Protein AF-A0A956HAU8-F1 (afdb_monomer)

pLDDT: mean 80.55, std 21.61, range [36.75, 98.25]

Solvent-accessible surface area (backbone atoms only — not comparable to full-atom values): 8507 Å² total; per-residue (Å²): 138,66,79,65,65,62,56,61,64,72,66,70,74,72,82,84,72,90,75,92,75,94,73,84,80,78,80,84,74,75,83,76,80,81,82,72,82,76,72,78,65,83,71,84,67,80,72,84,55,62,77,57,28,73,43,82,44,55,65,69,56,42,72,90,84,41,44,46,61,47,37,34,48,50,54,54,41,66,77,28,58,90,38,59,72,58,29,52,51,52,26,57,77,44,58,36,84,47,72,66,49,46,52,12,28,52,41,28,48,58,54,45,61,71,32,74,68,37,36,71,80,33,77,44,76,65,48,50,52,50,50,41,64,73,39,100

Foldseek 3Di:
DDPVVVVVVVVPPPPPDDDDDDDDDDDDDDPPPPPPPPPPVPCVVPDADVVLLVDADQQQDDCLPCVLVVLLLVVQLVVCVVVVVSNVVSCVVRRHDDVNSVSSNVSNVVVVCVDPSVCVVQVDPVSVVVSSVVSD

Mean predicted aligned error: 15.16 Å

Secondary structure (DSSP, 8-state):
--THHHHHHHTT-----------PPPP-----------------S-S--HHHHTS---TT--TTT-HHHHHHHHHHHHHTTT-HHHHHHHHHHHT--SHHHHHHHHHHHHHHTTSHHHHHH--SHHHHHHHHHHH-

Structure (mmCIF, N/CA/C/O backbone):
data_AF-A0A956HAU8-F1
#
_entry.id   AF-A0A956HAU8-F1
#
loop_
_atom_site.group_PDB
_atom_site.id
_atom_site.type_symbol
_atom_site.label_atom_id
_atom_site.label_alt_id
_atom_site.label_comp_id
_atom_site.label_asym_id
_atom_site.label_entity_id
_atom_site.label_seq_id
_atom_site.pdbx_PDB_ins_code
_atom_site.Cartn_x
_atom_site.Cartn_y
_atom_site.Cartn_z
_atom_site.occupancy
_atom_site.B_iso_or_equiv
_atom_site.auth_seq_id
_atom_site.auth_comp_id
_atom_site.auth_asym_id
_atom_site.auth_atom_id
_atom_site.pdbx_PDB_model_num
ATOM 1 N N . MET A 1 1 ? -34.330 31.204 4.379 1.00 50.47 1 MET A N 1
ATOM 2 C CA . MET A 1 1 ? -33.748 32.409 3.751 1.00 50.47 1 MET A CA 1
ATOM 3 C C . MET A 1 1 ? -32.279 32.106 3.511 1.00 50.47 1 MET A C 1
ATOM 5 O O . MET A 1 1 ? -31.487 32.211 4.438 1.00 50.47 1 MET A O 1
ATOM 9 N N . GLY A 1 2 ? -31.987 31.507 2.355 1.00 45.94 2 GLY A N 1
ATOM 10 C CA . GLY A 1 2 ? -30.768 30.741 2.102 1.00 45.94 2 GLY A CA 1
ATOM 11 C C . GLY A 1 2 ? -29.598 31.603 1.639 1.00 45.94 2 GLY A C 1
ATOM 12 O O . GLY 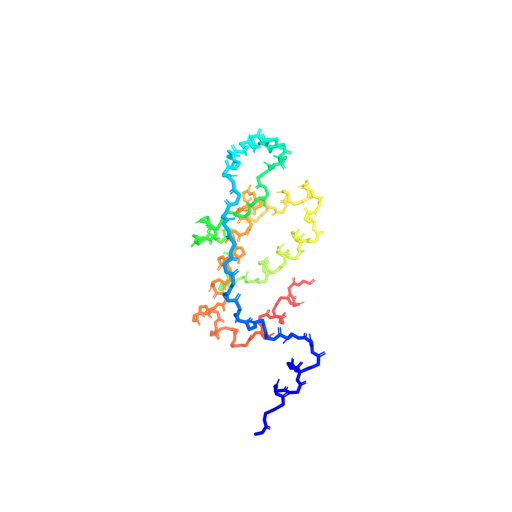A 1 2 ? -29.740 32.432 0.750 1.00 45.94 2 GLY A O 1
ATOM 13 N N . LEU A 1 3 ? -28.425 31.352 2.220 1.00 56.47 3 LEU A N 1
ATOM 14 C CA . LEU A 1 3 ? -27.132 31.944 1.844 1.00 56.47 3 LEU A CA 1
ATOM 15 C C . LEU A 1 3 ? -26.672 31.567 0.421 1.00 56.47 3 LEU A C 1
ATOM 17 O O . LEU A 1 3 ? -25.755 32.186 -0.110 1.00 56.47 3 LEU A O 1
ATOM 21 N N . LEU A 1 4 ? -27.312 30.571 -0.196 1.00 54.06 4 LEU A N 1
ATOM 22 C CA . LEU A 1 4 ? -26.979 30.079 -1.534 1.00 54.06 4 LEU A CA 1
ATOM 23 C C . LEU A 1 4 ? -27.479 31.013 -2.651 1.00 54.06 4 LEU A C 1
ATOM 25 O O . LEU A 1 4 ? -26.820 31.132 -3.682 1.00 54.06 4 LEU A O 1
ATOM 29 N N . ASP A 1 5 ? -28.578 31.743 -2.432 1.00 52.91 5 ASP A N 1
ATOM 30 C CA . ASP A 1 5 ? -29.160 32.641 -3.445 1.00 52.91 5 ASP A CA 1
ATOM 31 C C . ASP A 1 5 ? -28.300 33.897 -3.700 1.00 52.91 5 ASP A C 1
ATOM 33 O O . ASP A 1 5 ? -28.309 34.474 -4.792 1.00 52.91 5 ASP A O 1
ATOM 37 N N . THR A 1 6 ? -27.485 34.297 -2.719 1.00 56.62 6 THR A N 1
ATOM 38 C CA . THR A 1 6 ? -26.602 35.469 -2.827 1.00 56.62 6 THR A CA 1
ATOM 39 C C . THR A 1 6 ? -25.366 35.189 -3.688 1.00 56.62 6 THR A C 1
ATOM 41 O O . THR A 1 6 ? -24.891 36.082 -4.387 1.00 56.62 6 THR A O 1
ATOM 44 N N . ILE A 1 7 ? -24.863 33.949 -3.699 1.00 57.59 7 ILE A N 1
ATOM 45 C CA . ILE A 1 7 ? -23.657 33.579 -4.462 1.00 57.59 7 ILE A CA 1
ATOM 46 C C . ILE A 1 7 ? -23.987 33.427 -5.956 1.00 57.59 7 ILE A C 1
ATOM 48 O O . ILE A 1 7 ? -23.216 33.864 -6.808 1.00 57.59 7 ILE A O 1
ATOM 52 N N . LEU A 1 8 ? -25.173 32.907 -6.287 1.00 55.75 8 LEU A N 1
ATOM 53 C CA . LEU A 1 8 ? -25.614 32.735 -7.679 1.00 55.75 8 LEU A CA 1
ATOM 54 C C . LEU A 1 8 ? -25.881 34.067 -8.403 1.00 55.75 8 LEU A C 1
ATOM 56 O O . LEU A 1 8 ? -25.735 34.146 -9.620 1.00 55.75 8 LEU A O 1
ATOM 60 N N . THR A 1 9 ? -26.193 35.137 -7.667 1.00 56.28 9 THR A N 1
ATOM 61 C CA . THR A 1 9 ? -26.394 36.480 -8.244 1.00 56.28 9 THR A CA 1
ATOM 62 C C . THR A 1 9 ? -25.065 37.206 -8.514 1.00 56.28 9 THR A C 1
ATOM 64 O O . THR A 1 9 ? -24.983 38.026 -9.429 1.00 56.28 9 THR A O 1
ATOM 67 N N . ALA A 1 10 ? -24.000 36.880 -7.773 1.00 56.53 10 ALA A N 1
ATOM 68 C CA . ALA A 1 10 ? -22.682 37.506 -7.916 1.00 56.53 10 ALA A CA 1
ATOM 69 C C . ALA A 1 10 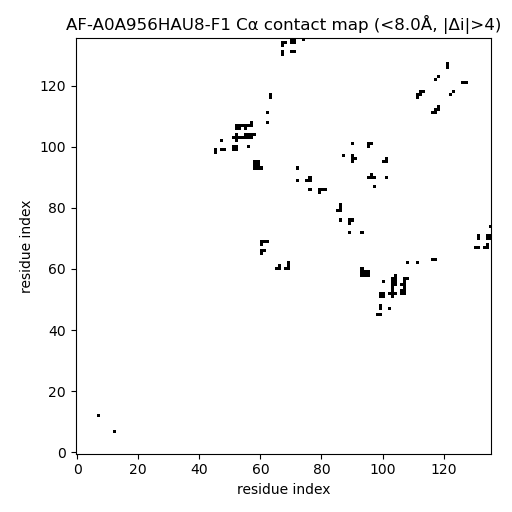? -21.875 36.992 -9.125 1.00 56.53 10 ALA A C 1
ATOM 71 O O . ALA A 1 10 ? -20.932 37.656 -9.549 1.00 56.53 10 ALA A O 1
ATOM 72 N N . LEU A 1 11 ? -22.257 35.848 -9.707 1.00 60.56 11 LEU A N 1
ATOM 73 C CA . LEU A 1 11 ? -21.558 35.242 -10.846 1.00 60.56 11 LEU A CA 1
ATOM 74 C C . LEU A 1 11 ? -22.134 35.606 -12.223 1.00 60.56 11 LEU A C 1
ATOM 76 O O . LEU A 1 11 ? -21.714 35.037 -13.224 1.00 60.56 11 LEU A O 1
ATOM 80 N N . GLY A 1 12 ? -23.092 36.535 -12.306 1.00 55.59 12 GLY A N 1
ATOM 81 C CA . GLY A 1 12 ? -23.525 37.098 -13.591 1.00 55.59 12 GLY A CA 1
ATOM 82 C C . GLY A 1 12 ? -24.095 36.095 -14.606 1.00 55.59 12 GLY A C 1
ATOM 83 O O . GLY A 1 12 ? -24.195 36.434 -15.785 1.00 55.59 12 GLY A O 1
ATOM 84 N N . LEU A 1 13 ? -24.502 34.890 -14.183 1.00 50.81 13 LEU A N 1
ATOM 85 C CA . LEU A 1 13 ? -25.161 33.915 -15.054 1.00 50.81 13 LEU A CA 1
ATOM 86 C C . LEU A 1 13 ? -26.595 34.371 -15.339 1.00 50.81 13 LEU A C 1
ATOM 88 O O . LEU A 1 13 ? -27.565 34.017 -14.668 1.00 50.81 13 LEU A O 1
ATOM 92 N N . LYS A 1 14 ? -26.719 35.215 -16.359 1.00 48.12 14 LYS A N 1
ATOM 93 C CA . LYS A 1 14 ? -27.997 35.648 -16.903 1.00 48.12 14 LYS A CA 1
ATOM 94 C C . LYS A 1 14 ? -28.641 34.459 -17.618 1.00 48.12 14 LYS A C 1
ATOM 96 O O . LYS A 1 14 ? -28.155 33.998 -18.644 1.00 48.12 14 LYS A O 1
ATOM 101 N N . LYS A 1 15 ? -29.743 33.986 -17.037 1.00 46.41 15 LYS A N 1
ATOM 102 C CA . LYS A 1 15 ? -30.733 33.060 -17.600 1.00 46.41 15 LYS A CA 1
ATOM 103 C C . LYS A 1 15 ? -30.958 33.361 -19.091 1.00 46.41 15 LYS A C 1
ATOM 105 O O . LYS A 1 15 ? -31.574 34.374 -19.419 1.00 46.41 15 LYS A O 1
ATOM 110 N N . ALA A 1 16 ? -30.436 32.509 -19.976 1.00 42.09 16 ALA A N 1
ATOM 111 C CA . ALA A 1 16 ? -30.708 32.585 -21.406 1.00 42.09 16 ALA A CA 1
ATOM 112 C C . ALA A 1 16 ? -32.146 32.109 -21.628 1.00 42.09 16 ALA A C 1
ATOM 114 O O . ALA A 1 16 ? -32.464 30.925 -21.567 1.00 42.09 16 ALA A O 1
ATOM 115 N N . GLN A 1 17 ? -33.025 33.091 -21.747 1.00 38.56 17 GLN A N 1
ATOM 116 C CA . GLN A 1 17 ? -34.428 32.932 -22.065 1.00 38.56 17 GLN A CA 1
ATOM 117 C C . GLN A 1 17 ? -34.535 32.587 -23.554 1.00 38.56 17 GLN A C 1
ATOM 119 O O . GLN A 1 17 ? -33.969 33.293 -24.387 1.00 38.56 17 GLN A O 1
ATOM 124 N N . GLU A 1 18 ? -35.235 31.497 -23.866 1.00 43.16 18 GLU A N 1
ATOM 125 C CA . GLU A 1 18 ? -35.588 31.091 -25.225 1.00 43.16 18 GLU A CA 1
ATOM 126 C C . GLU A 1 18 ? -36.215 32.253 -26.008 1.00 43.16 18 GLU A C 1
ATOM 128 O O . GLU A 1 18 ? -37.206 32.852 -25.583 1.00 43.16 18 GLU A O 1
ATOM 133 N N . THR A 1 19 ? -35.673 32.522 -27.193 1.00 36.75 19 THR A N 1
ATOM 134 C CA . THR A 1 19 ? -36.360 33.251 -28.260 1.00 36.75 19 THR A CA 1
ATOM 135 C C . THR A 1 19 ? -36.271 32.424 -29.533 1.00 36.75 19 THR A C 1
ATOM 137 O O . THR A 1 19 ? -35.233 32.386 -30.188 1.00 36.75 19 THR A O 1
ATOM 140 N N . PHE A 1 20 ? -37.377 31.762 -29.868 1.00 42.53 20 PHE A N 1
ATOM 141 C CA . PHE A 1 20 ? -37.662 31.288 -31.216 1.00 42.53 20 PHE A CA 1
ATOM 142 C C . PHE A 1 20 ? -37.866 32.505 -32.128 1.00 42.53 20 PHE A C 1
ATOM 144 O O . PHE A 1 20 ? -38.803 33.270 -31.913 1.00 42.53 20 PHE A O 1
ATOM 151 N N . SER A 1 21 ? -37.013 32.658 -33.141 1.00 41.28 21 SER A N 1
ATOM 152 C CA . SER A 1 21 ? -37.292 33.457 -34.338 1.00 41.28 21 SER A CA 1
ATOM 153 C C . SER A 1 21 ? -36.595 32.834 -35.546 1.00 41.28 21 SER A C 1
ATOM 155 O O . SER A 1 21 ? -35.381 32.917 -35.698 1.00 41.28 21 SER A O 1
ATOM 157 N N . ASP A 1 22 ? -37.426 32.164 -36.339 1.00 50.53 22 ASP A N 1
ATOM 158 C CA . ASP A 1 22 ? -37.422 31.994 -37.795 1.00 50.53 22 ASP A CA 1
ATOM 159 C C . ASP A 1 22 ? -36.216 32.564 -38.579 1.00 50.53 22 ASP A C 1
ATOM 161 O O . ASP A 1 22 ? -36.120 33.765 -38.833 1.00 50.53 22 ASP A O 1
ATOM 165 N N . ALA A 1 23 ? -35.325 31.672 -39.024 1.00 46.06 23 ALA A N 1
ATOM 166 C CA . ALA A 1 23 ? -34.421 31.885 -40.154 1.00 46.06 23 ALA A CA 1
ATOM 167 C C . ALA A 1 23 ? -34.105 30.523 -40.814 1.00 46.06 23 ALA A C 1
ATOM 169 O O . ALA A 1 23 ? -33.874 29.546 -40.096 1.00 46.06 23 ALA A O 1
ATOM 170 N N . PRO A 1 24 ? -34.115 30.413 -42.158 1.00 52.81 24 PRO A N 1
ATOM 171 C CA . PRO A 1 24 ? -33.893 29.143 -42.849 1.00 52.81 24 PRO A CA 1
ATOM 172 C C . PRO A 1 24 ? -32.456 28.634 -42.634 1.00 52.81 24 PRO A C 1
ATOM 174 O O . PRO A 1 24 ? -31.525 29.445 -42.623 1.00 52.81 24 PRO A O 1
ATOM 177 N N . PRO A 1 25 ? -32.245 27.312 -42.482 1.00 61.97 25 PRO A N 1
ATOM 178 C CA . PRO A 1 25 ? -30.916 26.769 -42.245 1.00 61.97 25 PRO A CA 1
ATOM 179 C C . PRO A 1 25 ? -30.027 26.964 -43.487 1.00 61.97 25 PRO A C 1
ATOM 181 O O . PRO A 1 25 ? -30.471 26.675 -44.604 1.00 61.97 25 PRO A O 1
ATOM 184 N N . PRO A 1 26 ? -28.774 27.429 -43.333 1.00 57.1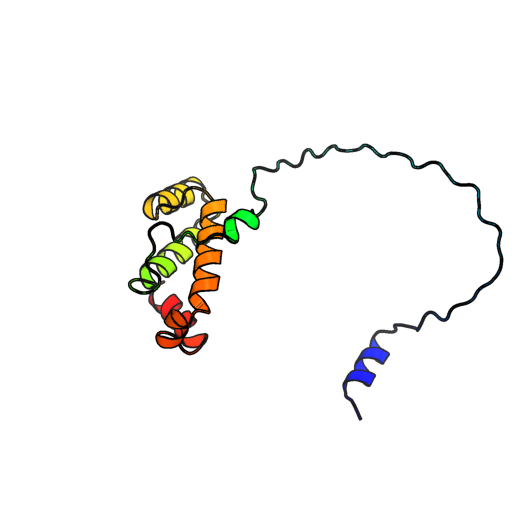2 26 PRO A N 1
ATOM 185 C CA . PRO A 1 26 ? -27.795 27.347 -44.408 1.00 57.12 26 PRO A CA 1
ATOM 186 C C . PRO A 1 26 ? -27.522 25.870 -44.761 1.00 57.12 26 PRO A C 1
ATOM 188 O O . PRO A 1 26 ? -27.659 24.994 -43.902 1.00 57.12 26 PRO A O 1
ATOM 191 N N . PRO A 1 27 ? -27.178 25.571 -46.027 1.00 51.75 27 PRO A N 1
ATOM 192 C CA . PRO A 1 27 ? -27.008 24.205 -46.509 1.00 51.75 27 PRO A CA 1
ATOM 193 C C . PRO A 1 27 ? -25.911 23.469 -45.734 1.00 51.75 27 PRO A C 1
ATOM 195 O O . PRO A 1 27 ? -24.866 24.043 -45.431 1.00 51.75 27 PRO A O 1
ATOM 198 N N . ALA A 1 28 ? -26.172 22.192 -45.442 1.00 56.31 28 ALA A N 1
ATOM 199 C CA . ALA A 1 28 ? -25.245 21.280 -44.789 1.00 56.31 28 ALA A CA 1
ATOM 200 C C . ALA A 1 28 ? -23.897 21.269 -45.523 1.00 56.31 28 ALA A C 1
ATOM 202 O O . ALA A 1 28 ? -23.784 20.746 -46.634 1.00 56.31 28 ALA A O 1
ATOM 203 N N . ALA A 1 29 ? -22.882 21.858 -44.893 1.00 51.59 29 ALA A N 1
ATOM 204 C CA . ALA A 1 29 ? -21.504 21.559 -45.226 1.00 51.59 29 ALA A CA 1
ATOM 205 C C . ALA A 1 29 ? -21.260 20.095 -44.843 1.00 51.59 29 ALA A C 1
ATOM 207 O O . ALA A 1 29 ? -21.628 19.664 -43.749 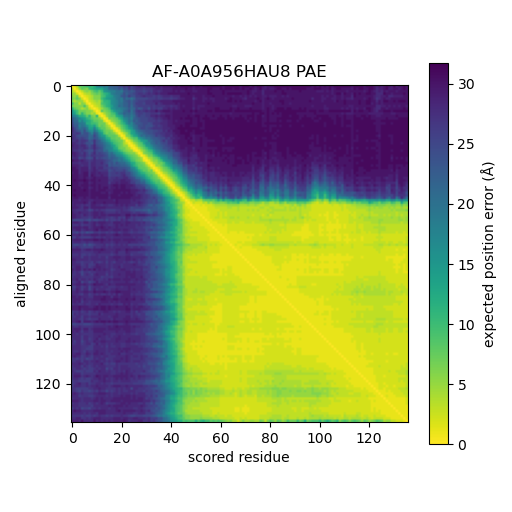1.00 51.59 29 ALA A O 1
ATOM 208 N N . ALA A 1 30 ? -20.721 19.329 -45.789 1.00 56.16 30 ALA A N 1
ATOM 209 C CA . ALA A 1 30 ? -20.324 17.946 -45.583 1.00 56.16 30 ALA A CA 1
ATOM 210 C C . ALA A 1 30 ? -19.443 17.825 -44.326 1.00 56.16 30 ALA A C 1
ATOM 212 O O . ALA A 1 30 ? -18.676 18.753 -44.056 1.00 56.16 30 ALA A O 1
ATOM 213 N N . PRO A 1 31 ? -19.524 16.713 -43.572 1.00 50.97 31 PRO A N 1
ATOM 214 C CA . PRO A 1 31 ? -18.525 16.447 -42.554 1.00 50.97 31 PRO A CA 1
ATOM 215 C C . PRO A 1 31 ? -17.179 16.366 -43.273 1.00 50.97 31 PRO A C 1
ATOM 217 O O . PRO A 1 31 ? -16.970 15.495 -44.119 1.00 50.97 31 PRO A O 1
ATOM 220 N N . VAL A 1 32 ? -16.301 17.325 -42.994 1.00 52.44 32 VAL A N 1
ATOM 221 C CA . VAL A 1 32 ? -14.883 17.110 -43.234 1.00 52.44 32 VAL A CA 1
ATOM 222 C C . VAL A 1 32 ? -14.504 16.062 -42.197 1.00 52.44 32 VAL A C 1
ATOM 224 O O . VAL A 1 32 ? -14.643 16.277 -40.994 1.00 52.44 32 VAL A O 1
ATOM 227 N N . SER A 1 33 ? -14.209 14.859 -42.671 1.00 51.62 33 SER A N 1
ATOM 228 C CA . SER A 1 33 ? -13.422 13.916 -41.897 1.00 51.62 33 SER A CA 1
ATOM 229 C C . SER A 1 33 ? -12.034 14.536 -41.817 1.00 51.62 33 SER A C 1
ATOM 231 O O . SER A 1 33 ? -11.248 14.391 -42.750 1.00 51.62 33 SER A O 1
ATOM 233 N N . ASP A 1 34 ? -11.784 15.306 -40.760 1.00 42.88 34 ASP A N 1
ATOM 234 C CA . ASP A 1 34 ? -10.430 15.469 -40.238 1.00 42.88 34 ASP A CA 1
ATOM 235 C C . ASP A 1 34 ? -10.080 14.125 -39.592 1.00 42.88 34 ASP A C 1
ATOM 237 O O . ASP A 1 34 ? -10.296 13.883 -38.408 1.00 42.88 34 ASP A O 1
ATOM 241 N N . ASP A 1 35 ? -9.685 13.208 -40.471 1.00 53.31 35 ASP A N 1
ATOM 242 C CA . ASP A 1 35 ? -8.909 12.008 -40.184 1.00 53.31 35 ASP A CA 1
ATOM 243 C C . ASP A 1 35 ? -7.464 12.505 -40.000 1.00 53.31 35 ASP A C 1
ATOM 245 O O . ASP A 1 35 ? -6.617 12.366 -40.878 1.00 53.31 35 ASP A O 1
ATOM 249 N N . ASP A 1 36 ? -7.250 13.232 -38.906 1.00 46.25 36 ASP A N 1
ATOM 250 C CA . ASP A 1 36 ? -5.931 13.556 -38.362 1.00 46.25 36 ASP A CA 1
ATOM 251 C C . ASP A 1 36 ? -5.802 12.749 -37.058 1.00 46.25 36 ASP A C 1
ATOM 253 O O . ASP A 1 36 ? -5.648 13.286 -35.965 1.00 46.25 36 ASP A O 1
ATOM 257 N N . ASP A 1 37 ? -5.933 11.422 -37.192 1.00 50.97 37 ASP A N 1
ATOM 258 C CA . ASP A 1 37 ? -5.351 10.453 -36.255 1.00 50.97 37 ASP A CA 1
ATOM 259 C C . ASP A 1 37 ? -3.829 10.425 -36.509 1.00 50.97 37 ASP A C 1
ATOM 261 O O . ASP A 1 37 ? -3.257 9.410 -36.904 1.00 50.97 37 ASP A O 1
ATOM 265 N N . ASP A 1 38 ? -3.163 11.562 -36.301 1.00 48.69 38 ASP A N 1
ATOM 266 C CA . ASP A 1 38 ? -1.766 11.572 -35.856 1.00 48.69 38 ASP A CA 1
ATOM 267 C C . ASP A 1 38 ? -1.809 11.501 -34.317 1.00 48.69 38 ASP A C 1
ATOM 269 O O . ASP A 1 38 ? -1.348 12.392 -33.602 1.00 48.69 38 ASP A O 1
ATOM 273 N N . ASP A 1 39 ? -2.403 10.415 -33.805 1.00 51.12 39 ASP A N 1
ATOM 274 C CA . ASP A 1 39 ? -2.137 9.891 -32.463 1.00 51.12 39 ASP A CA 1
ATOM 275 C C . ASP A 1 39 ? -0.725 9.267 -32.507 1.00 51.12 39 ASP A C 1
ATOM 277 O O . ASP A 1 39 ? -0.520 8.065 -32.348 1.00 51.12 39 ASP A O 1
ATOM 281 N N . ASP A 1 40 ? 0.279 10.121 -32.724 1.00 48.97 40 ASP A N 1
ATOM 282 C CA . ASP A 1 40 ? 1.625 9.943 -32.171 1.00 48.97 40 ASP A CA 1
ATOM 283 C C . ASP A 1 40 ? 1.559 10.275 -30.660 1.00 48.97 40 ASP A C 1
ATOM 285 O O . ASP A 1 40 ? 2.404 10.988 -30.111 1.00 48.97 40 ASP A O 1
ATOM 289 N N . ASP A 1 41 ? 0.519 9.791 -29.968 1.00 51.06 41 ASP A N 1
ATOM 290 C CA . ASP A 1 41 ? 0.599 9.616 -28.531 1.00 51.06 41 ASP A CA 1
ATOM 291 C C . ASP A 1 41 ? 1.628 8.498 -28.371 1.00 51.06 41 ASP A C 1
ATOM 293 O O . ASP A 1 41 ? 1.382 7.325 -28.671 1.00 51.06 41 ASP A O 1
ATOM 297 N N . ASP A 1 42 ? 2.827 8.895 -27.949 1.00 49.16 42 ASP A N 1
ATOM 298 C CA . ASP A 1 42 ? 3.759 8.058 -27.207 1.00 49.16 42 ASP A CA 1
ATOM 299 C C . ASP A 1 42 ? 3.025 7.537 -25.944 1.00 49.16 42 ASP A C 1
ATOM 301 O O . ASP A 1 42 ? 3.399 7.854 -24.818 1.00 49.16 42 ASP A O 1
ATOM 305 N N . ASP A 1 43 ? 1.939 6.768 -26.112 1.00 47.72 43 ASP A N 1
ATOM 306 C CA . ASP A 1 43 ? 1.304 5.968 -25.075 1.00 47.72 43 ASP A CA 1
ATOM 307 C C . ASP A 1 43 ? 2.266 4.813 -24.818 1.00 47.72 43 ASP A C 1
ATOM 309 O O . ASP A 1 43 ? 2.163 3.690 -25.319 1.00 47.72 43 ASP A O 1
ATOM 313 N N . ASP A 1 44 ? 3.268 5.139 -24.020 1.00 54.62 44 ASP A N 1
ATOM 314 C CA . ASP A 1 44 ? 4.157 4.245 -23.299 1.00 54.62 44 ASP A CA 1
ATOM 315 C C . ASP A 1 44 ? 3.407 3.241 -22.393 1.00 54.62 44 ASP A C 1
ATOM 317 O O . ASP A 1 44 ? 4.031 2.412 -21.720 1.00 54.62 44 ASP A O 1
ATOM 321 N N . GLY A 1 45 ? 2.069 3.242 -22.411 1.00 51.62 45 GLY A N 1
ATOM 322 C CA . GLY A 1 45 ? 1.215 2.390 -21.603 1.00 51.62 45 GLY A CA 1
ATOM 323 C C . GLY A 1 45 ? 1.032 2.935 -20.188 1.00 51.62 45 GLY A C 1
ATOM 324 O O . GLY A 1 45 ? 0.714 2.159 -19.275 1.00 51.62 45 GLY A O 1
ATOM 325 N N . GLU A 1 46 ? 1.245 4.240 -19.980 1.00 57.94 46 GLU A N 1
ATOM 326 C CA . GLU A 1 46 ? 1.039 4.923 -18.698 1.00 57.94 46 GLU A CA 1
ATOM 327 C C . GLU A 1 46 ? -0.442 5.183 -18.355 1.00 57.94 46 GLU A C 1
ATOM 329 O O . GLU A 1 46 ? -0.766 5.534 -17.215 1.00 57.94 46 GLU A O 1
ATOM 334 N N . GLY A 1 47 ? -1.382 4.933 -19.273 1.00 72.00 47 GLY A N 1
ATOM 335 C CA . GLY A 1 47 ? -2.818 4.980 -18.977 1.00 72.00 47 GLY A CA 1
ATOM 336 C C . GLY A 1 47 ? -3.246 3.957 -17.910 1.00 72.00 47 GLY A C 1
ATOM 337 O O . GLY A 1 47 ? -2.878 2.788 -17.971 1.00 72.00 47 GLY A O 1
ATOM 338 N N . ARG A 1 48 ? -4.051 4.358 -16.914 1.00 86.69 48 ARG A N 1
ATOM 339 C CA . ARG A 1 48 ? -4.522 3.446 -15.848 1.00 86.69 48 ARG A CA 1
ATOM 340 C C . ARG A 1 48 ? -5.483 2.372 -16.372 1.00 86.69 48 ARG A C 1
ATOM 342 O O . ARG A 1 48 ? -6.549 2.696 -16.895 1.00 86.69 48 ARG A O 1
ATOM 349 N N . ASP A 1 49 ? -5.166 1.099 -16.128 1.00 91.56 49 ASP A N 1
ATOM 350 C CA . ASP A 1 49 ? -6.054 -0.034 -16.426 1.00 91.56 49 ASP A CA 1
ATOM 351 C C . ASP A 1 49 ? -7.064 -0.278 -15.285 1.00 91.56 49 ASP A C 1
ATOM 353 O O . ASP A 1 49 ? -6.824 -1.033 -14.336 1.00 91.56 49 ASP A O 1
ATOM 357 N N . TYR A 1 50 ? -8.236 0.355 -15.384 1.00 90.94 50 TYR A N 1
ATOM 358 C CA . TYR A 1 50 ? -9.302 0.224 -14.384 1.00 90.94 50 TYR A CA 1
ATOM 359 C C . TYR A 1 50 ? -9.893 -1.193 -14.279 1.00 90.94 50 TYR A C 1
ATOM 361 O O . TYR A 1 50 ? -10.357 -1.583 -13.202 1.00 90.94 50 TYR A O 1
ATOM 369 N N . ASP A 1 51 ? -9.877 -1.975 -15.363 1.00 93.50 51 ASP A N 1
ATOM 370 C CA . ASP A 1 51 ? -10.374 -3.356 -15.355 1.00 93.50 51 ASP A CA 1
ATOM 371 C C . ASP A 1 51 ? -9.431 -4.273 -14.566 1.00 93.50 51 ASP A C 1
ATOM 373 O O . ASP A 1 51 ? -9.881 -5.202 -13.877 1.00 93.50 51 ASP A O 1
ATOM 377 N N . LEU A 1 52 ? -8.123 -4.005 -14.630 1.00 92.31 52 LEU A N 1
ATOM 378 C CA . LEU A 1 52 ? -7.129 -4.644 -13.777 1.00 92.31 52 LEU A CA 1
ATOM 379 C C . LEU A 1 52 ? -7.260 -4.181 -12.321 1.00 92.31 52 LEU A C 1
ATOM 381 O O . LEU A 1 52 ? -7.324 -5.032 -11.432 1.00 92.31 52 LEU A O 1
ATOM 385 N N . GLU A 1 53 ? -7.361 -2.870 -12.065 1.00 94.25 53 GLU A N 1
ATOM 386 C CA . GLU A 1 53 ? -7.507 -2.305 -10.712 1.00 94.25 53 GLU A CA 1
ATOM 387 C C . GLU A 1 53 ? -8.739 -2.847 -9.966 1.00 94.25 53 GLU A C 1
ATOM 389 O O . GLU A 1 53 ? -8.724 -2.965 -8.736 1.00 94.25 53 GLU A O 1
ATOM 394 N N . ALA A 1 54 ? -9.807 -3.208 -10.686 1.00 94.38 54 ALA A N 1
ATOM 395 C CA . ALA A 1 54 ? -11.015 -3.807 -10.122 1.00 94.38 54 ALA A CA 1
ATOM 396 C C . ALA A 1 54 ? -10.793 -5.214 -9.532 1.00 94.38 54 ALA A C 1
ATOM 398 O O . ALA A 1 54 ? -11.621 -5.689 -8.750 1.00 94.38 54 ALA A O 1
ATOM 399 N N . ARG A 1 55 ? -9.694 -5.890 -9.888 1.00 95.56 55 ARG A N 1
ATOM 400 C CA . ARG A 1 55 ? -9.332 -7.217 -9.375 1.00 95.56 55 ARG A CA 1
ATOM 401 C C . ARG A 1 55 ? -8.386 -7.077 -8.192 1.00 95.56 55 ARG A C 1
ATOM 403 O O . ARG A 1 55 ? -7.408 -6.339 -8.266 1.00 95.56 55 ARG A O 1
ATOM 410 N N . ASP A 1 56 ? -8.644 -7.827 -7.128 1.00 96.69 56 ASP A N 1
ATOM 411 C CA . ASP A 1 56 ? -7.779 -7.824 -5.950 1.00 96.69 56 ASP A CA 1
ATOM 412 C C . ASP A 1 56 ? -6.464 -8.574 -6.225 1.00 96.69 56 ASP A C 1
ATOM 414 O O . ASP A 1 56 ? -6.468 -9.771 -6.515 1.00 96.69 56 ASP A O 1
ATOM 418 N N . ASP A 1 57 ? -5.345 -7.864 -6.102 1.00 97.69 57 ASP A N 1
ATOM 419 C CA . ASP A 1 57 ? -3.985 -8.410 -6.033 1.00 97.69 57 ASP A CA 1
ATOM 420 C C . ASP A 1 57 ? -3.189 -7.519 -5.071 1.00 97.69 57 ASP A C 1
ATOM 422 O O . ASP A 1 57 ? -3.103 -6.307 -5.257 1.00 97.69 57 ASP A O 1
ATOM 426 N N . ALA A 1 58 ? -2.660 -8.111 -4.000 1.00 95.88 58 ALA A N 1
ATOM 427 C CA . ALA A 1 58 ? -1.899 -7.404 -2.972 1.00 95.88 58 ALA A CA 1
ATOM 428 C C . ALA A 1 58 ? -0.379 -7.556 -3.159 1.00 95.88 58 ALA A C 1
ATOM 430 O O . ALA A 1 58 ? 0.387 -7.118 -2.301 1.00 95.88 58 ALA A O 1
ATOM 431 N N . ALA A 1 59 ? 0.075 -8.187 -4.249 1.00 97.44 59 ALA A N 1
ATOM 432 C CA . ALA A 1 59 ? 1.465 -8.579 -4.439 1.00 97.44 59 ALA A CA 1
ATOM 433 C C . ALA A 1 59 ? 1.998 -9.357 -3.213 1.00 97.44 59 ALA A C 1
ATOM 435 O O . ALA A 1 59 ? 1.435 -10.381 -2.827 1.00 97.44 59 ALA A O 1
ATOM 436 N N . SER A 1 60 ? 3.089 -8.889 -2.599 1.00 97.69 60 SER A N 1
ATOM 437 C CA . SER A 1 60 ? 3.665 -9.491 -1.386 1.00 97.69 60 SER A CA 1
ATOM 438 C C . SER A 1 60 ? 3.076 -8.979 -0.062 1.00 97.69 60 SER A C 1
ATOM 440 O O . SER A 1 60 ? 3.522 -9.422 0.999 1.00 97.69 60 SER A O 1
ATOM 442 N N . PHE A 1 61 ? 2.128 -8.036 -0.088 1.00 98.25 61 PHE A N 1
ATOM 443 C CA . PHE A 1 61 ? 1.667 -7.340 1.114 1.00 98.25 61 PHE A CA 1
ATOM 444 C C . PHE A 1 61 ? 0.577 -8.105 1.875 1.00 98.25 61 PHE A C 1
ATOM 446 O O . PHE A 1 61 ? -0.347 -8.663 1.288 1.00 98.25 61 PHE A O 1
ATOM 453 N N . ASP A 1 62 ? 0.662 -8.061 3.207 1.00 97.31 62 ASP A N 1
ATOM 454 C CA . ASP A 1 62 ? -0.381 -8.505 4.135 1.00 97.31 62 ASP A CA 1
ATOM 455 C C . ASP A 1 62 ? -0.961 -7.276 4.846 1.00 97.31 62 ASP A C 1
ATOM 457 O O . ASP A 1 62 ? -0.372 -6.751 5.790 1.00 97.31 62 ASP A O 1
ATOM 461 N N . PHE A 1 63 ? -2.111 -6.785 4.381 1.00 96.56 63 PHE A N 1
ATOM 462 C CA . PHE A 1 63 ? -2.712 -5.569 4.933 1.00 96.56 63 PHE A CA 1
ATOM 463 C C . PHE A 1 63 ? -3.245 -5.755 6.363 1.00 96.56 63 PHE A C 1
ATOM 465 O O . PHE A 1 63 ? -3.257 -4.805 7.149 1.00 96.56 63 PHE A O 1
ATOM 472 N N . ASP A 1 64 ? -3.646 -6.972 6.733 1.00 95.19 64 ASP A N 1
ATOM 473 C CA . ASP A 1 64 ? -4.194 -7.264 8.057 1.00 95.19 64 ASP A CA 1
ATOM 474 C C . ASP A 1 64 ? -3.082 -7.448 9.101 1.00 95.19 64 ASP A C 1
ATOM 476 O O . ASP A 1 64 ? -3.196 -6.947 10.231 1.00 95.19 64 ASP A O 1
ATOM 480 N N . GLY A 1 65 ? -1.998 -8.133 8.729 1.00 95.19 65 GLY A N 1
ATOM 481 C CA . GLY A 1 65 ? -0.884 -8.479 9.612 1.00 95.19 65 GLY A CA 1
ATOM 482 C C . GLY A 1 65 ? 0.301 -7.508 9.598 1.00 95.19 65 GLY A C 1
ATOM 483 O O . GLY A 1 65 ? 0.901 -7.300 10.651 1.00 95.19 65 GLY A O 1
ATOM 484 N N . ASP A 1 66 ? 0.612 -6.882 8.458 1.00 96.00 66 ASP A N 1
ATOM 485 C CA . ASP A 1 66 ? 1.854 -6.121 8.229 1.00 96.00 66 ASP A CA 1
ATOM 486 C C . ASP A 1 66 ? 1.636 -4.894 7.314 1.00 96.00 66 ASP A C 1
ATOM 488 O O . ASP A 1 66 ? 2.285 -4.694 6.283 1.00 96.00 66 ASP A O 1
ATOM 492 N N . ILE A 1 67 ? 0.686 -4.036 7.697 1.00 95.75 67 ILE A N 1
ATOM 493 C CA . ILE A 1 67 ? 0.374 -2.804 6.951 1.00 95.75 67 ILE A CA 1
ATOM 494 C C . ILE A 1 67 ? 1.559 -1.825 6.893 1.00 95.75 67 ILE A C 1
ATOM 496 O O . ILE A 1 67 ? 1.680 -1.042 5.952 1.00 95.75 67 ILE A O 1
ATOM 500 N N . GLU A 1 68 ? 2.442 -1.858 7.895 1.00 96.12 68 GLU A N 1
ATOM 501 C CA . GLU A 1 68 ? 3.600 -0.966 7.990 1.00 96.12 68 GLU A CA 1
ATOM 502 C C . GLU A 1 68 ? 4.564 -1.214 6.829 1.00 96.12 68 GLU A C 1
ATOM 504 O O . GLU A 1 68 ? 5.061 -0.262 6.223 1.00 96.12 68 GLU A O 1
ATOM 509 N N . ARG A 1 69 ? 4.747 -2.482 6.435 1.00 97.25 69 ARG A N 1
ATOM 510 C CA . ARG A 1 69 ? 5.528 -2.839 5.250 1.00 97.25 69 ARG A CA 1
ATOM 511 C C . ARG A 1 69 ? 4.943 -2.253 3.969 1.00 97.25 69 ARG A C 1
ATOM 513 O O . ARG A 1 69 ? 5.710 -1.781 3.131 1.00 97.25 69 ARG A O 1
ATOM 520 N N . TYR A 1 70 ? 3.618 -2.249 3.821 1.00 98.06 70 TYR A N 1
ATOM 521 C CA . TYR A 1 70 ? 2.964 -1.598 2.684 1.00 98.06 70 TYR A CA 1
ATOM 522 C C . TYR A 1 70 ? 3.187 -0.081 2.694 1.00 98.06 70 TYR A C 1
ATOM 524 O O . TYR A 1 70 ? 3.566 0.480 1.670 1.00 98.06 70 TYR A O 1
ATOM 532 N N . PHE A 1 71 ? 3.022 0.591 3.836 1.00 98.12 71 PHE A N 1
ATOM 533 C CA . PHE A 1 71 ? 3.227 2.041 3.915 1.00 98.12 71 PHE A CA 1
ATOM 534 C C . PHE A 1 71 ? 4.672 2.457 3.637 1.00 98.12 71 PHE A C 1
ATOM 536 O O . PHE A 1 71 ? 4.897 3.395 2.869 1.00 98.12 71 PHE A O 1
ATOM 543 N N . ALA A 1 72 ? 5.646 1.735 4.193 1.00 97.62 72 ALA A N 1
ATOM 544 C CA . ALA A 1 72 ? 7.058 1.968 3.918 1.00 97.62 72 ALA A CA 1
ATOM 545 C C . ALA A 1 72 ? 7.391 1.751 2.432 1.00 97.62 72 ALA A C 1
ATOM 547 O O . ALA A 1 72 ? 8.112 2.555 1.836 1.00 97.62 72 ALA A O 1
ATOM 548 N N . ALA A 1 73 ? 6.849 0.690 1.824 1.00 97.88 73 ALA A N 1
ATOM 549 C CA . ALA A 1 73 ? 7.018 0.412 0.401 1.00 97.88 73 ALA A CA 1
ATOM 550 C C . ALA A 1 73 ? 6.400 1.513 -0.464 1.00 97.88 73 ALA A C 1
ATOM 552 O O . ALA A 1 73 ? 7.097 2.077 -1.304 1.00 97.88 73 ALA A O 1
ATOM 553 N N . LYS A 1 74 ? 5.136 1.876 -0.201 1.00 98.00 74 LYS A N 1
ATOM 554 C CA . LYS A 1 74 ? 4.433 2.969 -0.877 1.00 98.00 74 LYS A CA 1
ATOM 555 C C . LYS A 1 74 ? 5.261 4.241 -0.845 1.00 98.00 74 LYS A C 1
ATOM 557 O O . LYS A 1 74 ? 5.584 4.787 -1.887 1.00 98.00 74 LYS A O 1
ATOM 562 N N . PHE A 1 75 ? 5.676 4.678 0.337 1.00 97.81 75 PHE A N 1
ATOM 563 C CA . PHE A 1 75 ? 6.459 5.899 0.476 1.00 97.81 75 PHE A CA 1
ATOM 564 C C . PHE A 1 75 ? 7.752 5.879 -0.346 1.00 97.81 75 PHE A C 1
ATOM 566 O O . PHE A 1 75 ? 8.058 6.853 -1.028 1.00 97.81 75 PHE A O 1
ATOM 573 N N . ARG A 1 76 ? 8.494 4.765 -0.331 1.00 97.88 76 ARG A N 1
ATOM 574 C CA . ARG A 1 76 ? 9.730 4.626 -1.116 1.00 97.88 76 ARG A CA 1
ATOM 575 C C . ARG A 1 76 ? 9.469 4.603 -2.617 1.00 97.88 76 ARG A C 1
ATOM 577 O O . ARG A 1 76 ? 10.241 5.210 -3.351 1.00 97.88 76 ARG A O 1
ATOM 584 N N . ILE A 1 77 ? 8.426 3.907 -3.062 1.00 97.31 77 ILE A N 1
ATOM 585 C CA . ILE A 1 77 ? 8.037 3.841 -4.474 1.00 97.31 77 ILE A CA 1
ATOM 586 C C . ILE A 1 77 ? 7.676 5.241 -4.971 1.00 97.31 77 ILE A C 1
ATOM 588 O O . ILE A 1 77 ? 8.274 5.699 -5.936 1.00 97.31 77 ILE A O 1
ATOM 592 N N . GLU A 1 78 ? 6.796 5.953 -4.264 1.00 96.25 78 GLU A N 1
ATOM 593 C CA . GLU A 1 78 ? 6.362 7.306 -4.639 1.00 96.25 78 GLU A CA 1
ATOM 594 C C . GLU A 1 78 ? 7.531 8.307 -4.641 1.00 96.25 78 GLU A C 1
ATOM 596 O O . GLU A 1 78 ? 7.644 9.142 -5.533 1.00 96.25 78 GLU A O 1
ATOM 601 N N . GLN A 1 79 ? 8.462 8.205 -3.684 1.00 97.69 79 GLN A N 1
ATOM 602 C CA . GLN A 1 79 ? 9.663 9.053 -3.663 1.00 97.69 79 GLN A CA 1
ATOM 603 C C . GLN A 1 79 ? 10.613 8.828 -4.840 1.00 97.69 79 GLN A C 1
ATOM 605 O O . GLN A 1 79 ? 11.402 9.716 -5.156 1.00 97.69 79 GLN A O 1
ATOM 610 N N . ASN A 1 80 ? 10.594 7.636 -5.429 1.00 97.56 80 ASN A N 1
ATOM 611 C CA . ASN A 1 80 ? 11.486 7.248 -6.516 1.00 97.56 80 ASN A CA 1
ATOM 612 C C . ASN A 1 80 ? 10.685 6.981 -7.795 1.00 97.56 80 ASN A C 1
ATOM 614 O O . ASN A 1 80 ? 11.126 6.195 -8.624 1.00 97.56 80 ASN A O 1
ATOM 618 N N . TRP A 1 81 ? 9.509 7.603 -7.948 1.00 95.19 81 TRP A N 1
ATOM 619 C CA . TRP A 1 81 ? 8.636 7.356 -9.095 1.00 95.19 81 TRP A CA 1
ATOM 620 C C . TRP A 1 81 ? 9.319 7.695 -10.425 1.00 95.19 81 TRP A C 1
ATOM 622 O O . TRP A 1 81 ? 9.225 6.914 -11.367 1.00 95.19 81 TRP A O 1
ATOM 632 N N . GLU A 1 82 ? 10.055 8.809 -10.450 1.00 96.06 82 GLU A N 1
ATOM 633 C CA . GLU A 1 82 ? 10.802 9.324 -11.610 1.00 96.06 82 GLU A CA 1
ATOM 634 C C . GLU A 1 82 ? 12.151 8.612 -11.842 1.00 96.06 82 GLU A C 1
ATOM 636 O O . GLU A 1 82 ? 12.789 8.802 -12.872 1.00 96.06 82 GLU A O 1
ATOM 641 N N . ASP A 1 83 ? 12.629 7.819 -10.876 1.00 96.81 83 ASP A N 1
ATOM 642 C CA . ASP A 1 83 ? 13.850 7.018 -11.017 1.00 96.81 83 ASP A CA 1
ATOM 643 C C . ASP A 1 83 ? 13.445 5.591 -11.398 1.00 96.81 83 ASP A C 1
ATOM 645 O O . ASP A 1 83 ? 13.188 4.748 -10.537 1.00 96.81 83 ASP A O 1
ATOM 649 N N . GLU A 1 84 ? 13.342 5.330 -12.703 1.00 95.19 84 GLU A N 1
ATOM 650 C CA . GLU A 1 84 ? 12.843 4.059 -13.238 1.00 95.19 84 GLU A CA 1
ATOM 651 C C . GLU A 1 84 ? 13.618 2.838 -12.730 1.00 95.19 84 GLU A C 1
ATOM 653 O O . GLU A 1 84 ? 13.003 1.839 -12.348 1.00 95.19 84 GLU A O 1
ATOM 658 N N . ASP A 1 85 ? 14.950 2.918 -12.667 1.00 96.94 85 ASP A N 1
ATOM 659 C CA . ASP A 1 85 ? 15.809 1.828 -12.191 1.00 96.94 85 ASP A CA 1
ATOM 660 C C . ASP A 1 85 ? 15.553 1.544 -10.707 1.00 96.94 85 ASP A C 1
ATOM 662 O O . ASP A 1 85 ? 15.455 0.386 -10.260 1.00 96.94 85 ASP A O 1
ATOM 666 N N . ARG A 1 86 ? 15.410 2.610 -9.913 1.00 97.69 86 ARG A N 1
ATOM 667 C CA . ARG A 1 86 ? 15.115 2.492 -8.489 1.00 97.69 86 ARG A CA 1
ATOM 668 C C . ARG A 1 86 ? 13.696 1.990 -8.249 1.00 97.69 86 ARG A C 1
ATOM 670 O O . ARG A 1 86 ? 13.515 1.108 -7.404 1.00 97.69 86 ARG A O 1
ATOM 677 N N . ARG A 1 87 ? 12.715 2.486 -9.003 1.00 97.31 87 ARG A N 1
ATOM 678 C CA . ARG A 1 87 ? 11.316 2.040 -8.990 1.00 97.31 87 ARG A CA 1
ATOM 679 C C . ARG A 1 87 ? 11.210 0.565 -9.354 1.00 97.31 87 ARG A C 1
ATOM 681 O O . ARG A 1 87 ? 10.603 -0.195 -8.605 1.00 97.31 87 ARG A O 1
ATOM 688 N N . ALA A 1 88 ? 11.862 0.131 -10.432 1.00 96.31 88 ALA A N 1
ATOM 689 C CA . ALA A 1 88 ? 11.881 -1.267 -10.86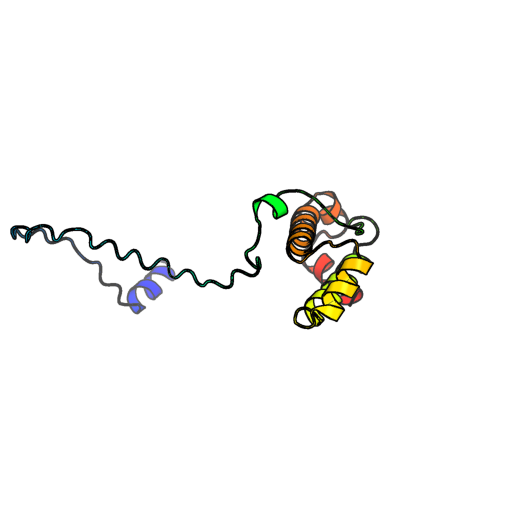0 1.00 96.31 88 ALA A CA 1
ATOM 690 C C . ALA A 1 88 ? 12.493 -2.184 -9.788 1.00 96.31 88 ALA A C 1
ATOM 692 O O . ALA A 1 88 ? 11.963 -3.262 -9.509 1.00 96.31 88 ALA A O 1
ATOM 693 N N . SER A 1 89 ? 13.564 -1.734 -9.125 1.00 98.00 89 SER A N 1
ATOM 694 C CA . SER A 1 89 ? 14.175 -2.466 -8.007 1.00 98.00 89 SER A CA 1
ATOM 695 C C . SER A 1 89 ? 13.219 -2.617 -6.816 1.00 98.00 89 SER A C 1
ATOM 697 O O . SER A 1 89 ? 13.104 -3.706 -6.252 1.00 98.00 89 SER A O 1
ATOM 699 N N . LEU A 1 90 ? 12.505 -1.547 -6.449 1.00 98.12 90 LEU A N 1
ATOM 700 C CA . LEU A 1 90 ? 11.496 -1.569 -5.383 1.00 98.12 90 LEU A CA 1
ATOM 701 C C . LEU A 1 90 ? 10.294 -2.445 -5.758 1.00 98.12 90 LEU A C 1
ATOM 703 O O . LEU A 1 90 ? 9.778 -3.185 -4.922 1.00 98.12 90 LEU A O 1
ATOM 707 N N . PHE A 1 91 ? 9.868 -2.416 -7.020 1.00 98.19 91 PHE A N 1
ATOM 708 C CA . PHE A 1 91 ? 8.804 -3.285 -7.508 1.00 98.19 91 PHE A CA 1
ATOM 709 C C . PHE A 1 91 ? 9.177 -4.758 -7.362 1.00 98.19 91 PHE A C 1
ATOM 711 O O . PHE A 1 91 ? 8.414 -5.526 -6.773 1.00 98.19 91 PHE A O 1
ATOM 718 N N . ALA A 1 92 ? 10.377 -5.137 -7.803 1.00 97.81 92 ALA A N 1
ATOM 719 C CA . ALA A 1 92 ? 10.872 -6.500 -7.662 1.00 97.81 92 ALA A CA 1
ATOM 720 C C . ALA A 1 92 ? 10.946 -6.949 -6.189 1.00 97.81 92 ALA A C 1
ATOM 722 O O . ALA A 1 92 ? 10.542 -8.069 -5.877 1.00 97.81 92 ALA A O 1
ATOM 723 N N . GLU A 1 93 ? 11.395 -6.077 -5.275 1.00 97.88 93 GLU A N 1
ATOM 724 C CA . GLU A 1 93 ? 11.452 -6.356 -3.827 1.00 97.88 93 GLU A CA 1
ATOM 725 C C . GLU A 1 93 ? 10.075 -6.710 -3.237 1.00 97.88 93 GLU A C 1
ATOM 727 O O . GLU A 1 93 ? 9.972 -7.542 -2.330 1.00 97.88 93 GLU A O 1
ATOM 732 N N . HIS A 1 94 ? 9.012 -6.102 -3.765 1.00 98.00 94 HIS A N 1
ATOM 733 C CA . HIS A 1 94 ? 7.651 -6.233 -3.249 1.00 98.00 94 HIS A CA 1
ATOM 734 C C . HIS A 1 94 ? 6.738 -7.129 -4.099 1.00 98.00 94 HIS A C 1
ATOM 736 O O . HIS A 1 94 ? 5.543 -7.232 -3.810 1.00 98.00 94 HIS A O 1
ATOM 742 N N . GLY A 1 95 ? 7.278 -7.810 -5.114 1.00 97.56 95 GLY A N 1
ATOM 743 C CA . GLY A 1 95 ? 6.506 -8.671 -6.017 1.00 97.56 95 GLY A CA 1
ATOM 744 C C . GLY A 1 95 ? 5.579 -7.905 -6.969 1.00 97.56 95 GLY A C 1
ATOM 745 O O . GLY A 1 95 ? 4.633 -8.480 -7.510 1.00 97.56 95 GLY A O 1
ATOM 746 N N . ILE A 1 96 ? 5.831 -6.613 -7.175 1.00 97.94 96 ILE A N 1
ATOM 747 C CA . ILE A 1 96 ? 5.113 -5.769 -8.130 1.00 97.94 96 ILE A CA 1
ATOM 748 C C . ILE A 1 96 ? 5.719 -5.997 -9.519 1.00 97.94 96 ILE A C 1
ATOM 750 O O . ILE A 1 96 ? 6.930 -6.130 -9.673 1.00 97.94 96 ILE A O 1
ATOM 754 N N . ARG A 1 97 ? 4.866 -6.095 -10.543 1.00 96.00 97 ARG A N 1
ATOM 755 C CA . ARG A 1 97 ? 5.269 -6.543 -11.889 1.00 96.00 97 ARG A CA 1
ATOM 756 C C . ARG A 1 97 ? 5.637 -5.366 -12.788 1.00 96.00 97 ARG A C 1
ATOM 758 O O . ARG A 1 97 ? 6.557 -5.472 -13.587 1.00 96.00 97 ARG A O 1
ATOM 765 N N . ASN A 1 98 ? 4.882 -4.280 -12.670 1.00 94.69 98 ASN A N 1
ATOM 766 C CA . ASN A 1 98 ? 4.956 -3.069 -13.479 1.00 94.69 98 ASN A CA 1
ATOM 767 C C . ASN A 1 98 ? 4.095 -1.967 -12.811 1.00 94.69 98 ASN A C 1
ATOM 769 O O . ASN A 1 98 ? 3.416 -2.266 -11.818 1.00 94.69 98 ASN A O 1
ATOM 773 N N . PRO A 1 99 ? 4.087 -0.725 -13.335 1.00 95.69 99 PRO A N 1
ATOM 774 C CA . PRO A 1 99 ? 3.260 0.362 -12.798 1.00 95.69 99 PRO A CA 1
ATOM 775 C C . PRO A 1 99 ? 1.761 0.031 -12.726 1.00 95.69 99 PRO A C 1
ATOM 777 O O . PRO A 1 99 ? 1.114 0.319 -11.724 1.00 95.69 99 PRO A O 1
ATOM 780 N N . GLN A 1 100 ? 1.216 -0.684 -13.714 1.00 95.25 100 GLN A N 1
ATOM 781 C CA . GLN A 1 100 ? -0.194 -1.102 -13.696 1.00 95.25 100 GLN A CA 1
ATOM 782 C C . GLN A 1 100 ? -0.512 -2.033 -12.516 1.00 95.25 100 GLN A C 1
ATOM 784 O O . GLN A 1 100 ? -1.516 -1.870 -11.823 1.00 95.25 100 GLN A O 1
ATOM 789 N N . HIS A 1 101 ? 0.381 -2.981 -12.217 1.00 96.81 101 HIS A N 1
ATOM 790 C CA . HIS A 1 101 ? 0.251 -3.821 -11.031 1.00 96.81 101 HIS A CA 1
ATOM 791 C C . HIS A 1 101 ? 0.396 -2.998 -9.739 1.00 96.81 101 HIS A C 1
ATOM 793 O O . HIS A 1 101 ? -0.286 -3.298 -8.764 1.00 96.81 101 HIS A O 1
ATOM 799 N N . TRP A 1 102 ? 1.220 -1.943 -9.713 1.00 97.44 102 TRP A N 1
ATOM 800 C CA . TRP A 1 102 ? 1.278 -1.042 -8.556 1.00 97.44 102 TRP A CA 1
ATOM 801 C C . TRP A 1 102 ? -0.074 -0.372 -8.291 1.00 97.44 102 TRP A C 1
ATOM 803 O O . TRP A 1 102 ? -0.583 -0.448 -7.174 1.00 97.44 102 TRP A O 1
ATOM 813 N N . HIS A 1 103 ? -0.709 0.187 -9.320 1.00 96.50 103 HIS A N 1
ATOM 814 C CA . HIS A 1 103 ? -2.034 0.792 -9.178 1.00 96.50 103 HIS A CA 1
ATOM 815 C C . HIS A 1 103 ? -3.105 -0.221 -8.764 1.00 96.50 103 HIS A C 1
ATOM 817 O O . HIS A 1 103 ? -3.954 0.085 -7.926 1.00 96.50 103 HIS A O 1
ATOM 823 N N . GLN A 1 104 ? -3.022 -1.459 -9.256 1.00 97.62 104 GLN A N 1
ATOM 824 C CA . GLN A 1 104 ? -3.880 -2.546 -8.790 1.00 97.62 104 GLN A CA 1
ATOM 825 C C . GLN A 1 104 ? -3.704 -2.827 -7.287 1.00 97.62 104 GLN A C 1
ATOM 827 O O . GLN A 1 104 ? -4.696 -2.989 -6.569 1.00 97.62 104 GLN A O 1
ATOM 832 N N . VAL A 1 105 ? -2.464 -2.849 -6.788 1.00 98.12 105 VAL A N 1
ATOM 833 C CA . VAL A 1 105 ? -2.169 -3.019 -5.355 1.00 98.12 105 VAL A CA 1
ATOM 834 C C . VAL A 1 105 ? -2.737 -1.853 -4.544 1.00 98.12 105 VAL A C 1
ATOM 836 O O . VAL A 1 105 ? -3.376 -2.079 -3.514 1.00 98.12 105 VAL A O 1
ATOM 839 N N . GLU A 1 106 ? -2.582 -0.614 -5.018 1.00 97.94 106 GLU A N 1
ATOM 840 C CA . GLU A 1 106 ? -3.164 0.567 -4.371 1.00 97.94 106 GLU A CA 1
ATOM 841 C C . GLU A 1 106 ? -4.697 0.510 -4.321 1.00 97.94 106 GLU A C 1
ATOM 843 O O . GLU A 1 106 ? -5.296 0.807 -3.284 1.00 97.94 106 GLU A O 1
ATOM 848 N N . ALA A 1 107 ? -5.345 0.098 -5.414 1.00 98.00 107 ALA A N 1
ATOM 849 C CA . ALA A 1 107 ? -6.793 -0.063 -5.484 1.00 98.00 107 ALA A CA 1
ATOM 850 C C . ALA A 1 107 ? -7.283 -1.170 -4.534 1.00 98.00 107 ALA A C 1
ATOM 852 O O . ALA A 1 107 ? -8.278 -0.992 -3.821 1.00 98.00 107 ALA A O 1
ATOM 853 N N . THR A 1 108 ? -6.546 -2.282 -4.463 1.00 98.25 108 THR A N 1
ATOM 854 C CA . THR A 1 108 ? -6.808 -3.389 -3.533 1.00 98.25 108 THR A CA 1
ATOM 855 C C . THR A 1 108 ? -6.699 -2.915 -2.083 1.00 98.25 108 THR A C 1
ATOM 857 O O . THR A 1 108 ? -7.610 -3.149 -1.286 1.00 98.25 108 THR A O 1
ATOM 860 N N . PHE A 1 109 ? -5.649 -2.161 -1.742 1.00 97.88 109 PHE A N 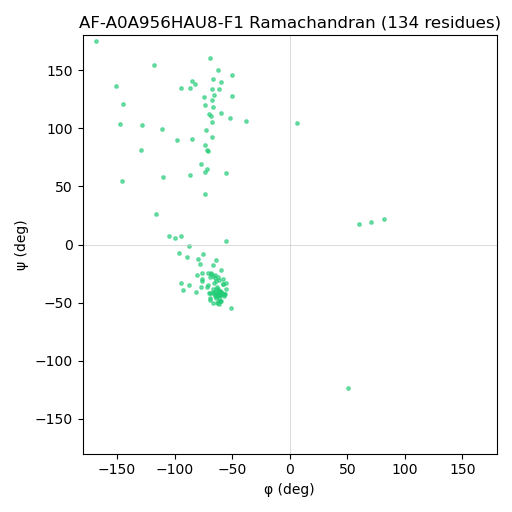1
ATOM 861 C CA . PHE A 1 109 ? -5.520 -1.526 -0.430 1.00 97.88 109 PHE A CA 1
ATOM 862 C C . PHE A 1 109 ? -6.672 -0.550 -0.150 1.00 97.88 109 PHE A C 1
ATOM 864 O O . PHE A 1 109 ? -7.251 -0.557 0.938 1.00 97.88 109 PHE A O 1
ATOM 871 N N . GLY A 1 110 ? -7.054 0.265 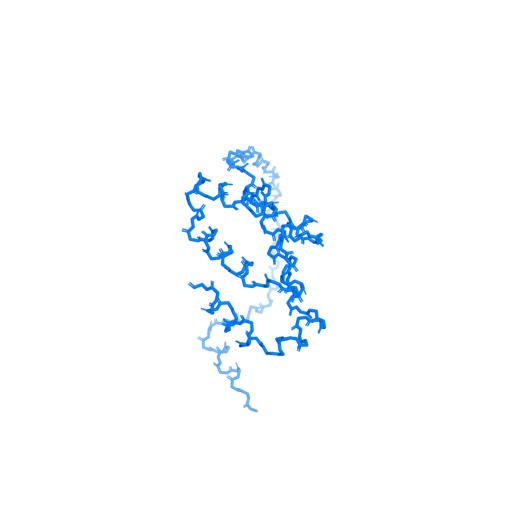-1.136 1.00 96.62 110 GLY A N 1
ATOM 872 C CA . GLY A 1 110 ? -8.165 1.208 -1.034 1.00 96.62 110 GLY A CA 1
ATOM 873 C C . GLY A 1 110 ? -9.484 0.520 -0.678 1.00 96.62 110 GLY A C 1
ATOM 874 O O . GLY A 1 110 ? -10.210 0.998 0.200 1.00 96.62 110 GLY A O 1
ATOM 875 N N . ARG A 1 111 ? -9.774 -0.636 -1.284 1.00 97.31 111 ARG A N 1
ATOM 876 C CA . ARG A 1 111 ? -10.931 -1.473 -0.929 1.00 97.31 111 ARG A CA 1
ATOM 877 C C . ARG A 1 111 ? -10.776 -2.115 0.447 1.00 97.31 111 ARG A C 1
ATOM 879 O O . ARG A 1 111 ? -11.704 -2.033 1.255 1.00 97.31 111 ARG A O 1
ATOM 886 N N . TRP A 1 112 ? -9.611 -2.694 0.748 1.00 97.19 112 TRP A N 1
ATOM 887 C CA . TRP A 1 112 ? -9.339 -3.296 2.055 1.00 97.19 112 TRP A CA 1
ATOM 888 C C . TRP A 1 112 ? -9.524 -2.284 3.191 1.00 97.19 112 TRP A C 1
ATOM 890 O O . TRP A 1 112 ? -10.192 -2.606 4.170 1.00 97.19 112 TRP A O 1
ATOM 900 N N . SER A 1 113 ? -9.058 -1.040 3.035 1.00 96.25 113 SER A N 1
ATOM 901 C CA . SER A 1 113 ? -9.167 0.024 4.048 1.00 96.25 113 SER A CA 1
ATOM 902 C C . SER A 1 113 ? -10.618 0.363 4.432 1.00 96.25 113 SER A C 1
ATOM 904 O O . SER A 1 113 ? -10.893 0.877 5.517 1.00 96.25 113 SER A O 1
ATOM 906 N N . GLN A 1 114 ? -11.572 0.032 3.558 1.00 95.38 114 GLN A N 1
ATOM 907 C CA . GLN A 1 114 ? -13.005 0.230 3.768 1.00 95.38 114 GLN A CA 1
ATOM 908 C C . GLN A 1 114 ? -13.712 -1.023 4.305 1.00 95.38 114 GLN A C 1
ATOM 910 O O . GLN A 1 114 ? -14.893 -0.953 4.658 1.00 95.38 114 GLN A O 1
ATOM 915 N N . SER A 1 115 ? -13.013 -2.157 4.375 1.00 96.06 115 SER A N 1
ATOM 916 C CA . SER A 1 115 ? -13.550 -3.435 4.837 1.00 96.06 115 SER A CA 1
ATOM 917 C C . SER A 1 115 ? -13.857 -3.433 6.345 1.00 96.06 115 SER A C 1
ATOM 919 O O . SER A 1 115 ? -13.309 -2.625 7.103 1.00 96.06 115 SER A O 1
ATOM 921 N N . PRO A 1 116 ? -14.701 -4.365 6.831 1.00 96.69 116 PRO A N 1
ATOM 922 C CA . PRO A 1 116 ? -14.924 -4.538 8.265 1.00 96.69 116 PRO A CA 1
ATOM 923 C C . PRO A 1 116 ? -13.645 -4.852 9.053 1.00 96.69 116 PRO A C 1
ATOM 925 O O . PRO A 1 116 ? -13.524 -4.404 10.189 1.00 96.69 116 PRO A O 1
ATOM 928 N N . ALA A 1 117 ? -12.698 -5.590 8.462 1.00 93.62 117 ALA A N 1
ATOM 929 C CA . ALA A 1 117 ? -11.437 -5.951 9.110 1.00 93.62 117 ALA A CA 1
ATOM 930 C C . ALA A 1 117 ? -10.559 -4.714 9.346 1.00 93.62 117 ALA A C 1
ATOM 932 O O . ALA A 1 117 ? -10.168 -4.439 10.483 1.00 93.62 117 ALA A O 1
ATOM 933 N N . ALA A 1 118 ? -10.359 -3.900 8.304 1.00 95.12 118 ALA A N 1
ATOM 934 C CA . ALA A 1 118 ? -9.624 -2.647 8.426 1.00 95.12 118 ALA A CA 1
ATOM 935 C C . ALA A 1 118 ? -10.300 -1.689 9.409 1.00 95.12 118 ALA A C 1
ATOM 937 O O . ALA A 1 118 ? -9.626 -1.144 10.271 1.00 95.12 118 ALA A O 1
ATOM 938 N N . ARG A 1 119 ? -11.632 -1.545 9.363 1.00 95.69 119 ARG A N 1
ATOM 939 C CA . ARG A 1 119 ? -12.378 -0.677 10.295 1.00 95.69 119 ARG A CA 1
ATOM 940 C C . ARG A 1 119 ? -12.379 -1.175 11.740 1.00 95.69 119 ARG A C 1
ATOM 942 O O . ARG A 1 119 ? -12.550 -0.375 12.653 1.00 95.69 119 ARG A O 1
ATOM 949 N N . ALA A 1 120 ? -12.207 -2.475 11.968 1.00 95.75 120 ALA A N 1
ATOM 950 C CA . ALA A 1 120 ? -12.051 -3.010 13.317 1.00 95.75 120 ALA A CA 1
ATOM 951 C C . ALA A 1 120 ? -10.684 -2.643 13.917 1.00 95.75 120 ALA A C 1
ATOM 953 O O . ALA A 1 120 ? -10.601 -2.373 15.114 1.00 95.75 120 ALA A O 1
ATOM 954 N N . LYS A 1 121 ? -9.627 -2.616 13.093 1.00 94.19 121 LYS A N 1
ATOM 955 C CA . LYS A 1 121 ? -8.254 -2.290 13.515 1.00 94.19 121 LYS A CA 1
ATOM 956 C C . LYS A 1 121 ? -7.959 -0.784 13.488 1.00 94.19 121 LYS A C 1
ATOM 958 O O . LYS A 1 121 ? -7.265 -0.285 14.367 1.00 94.19 121 LYS A O 1
ATOM 963 N N . TYR A 1 122 ? -8.533 -0.073 12.523 1.00 95.06 122 TYR A N 1
ATOM 964 C CA . TYR A 1 122 ? -8.399 1.363 12.278 1.00 95.06 122 TYR A CA 1
ATOM 965 C C . TYR A 1 122 ? -9.796 2.000 12.134 1.00 95.06 122 TYR A C 1
ATOM 967 O O . TYR A 1 122 ? -10.296 2.179 11.019 1.00 95.06 122 TYR A O 1
ATOM 975 N N . PRO A 1 123 ? -10.480 2.302 13.253 1.00 93.25 123 PRO A N 1
ATOM 976 C CA . PRO A 1 123 ? -11.870 2.764 13.229 1.00 93.25 123 PRO A CA 1
ATOM 977 C C . PRO A 1 123 ? -12.072 4.135 12.589 1.00 93.25 123 PRO A C 1
ATOM 979 O O . PRO A 1 123 ? -13.159 4.425 12.084 1.00 93.25 123 PRO A O 1
ATOM 982 N N . THR A 1 124 ? -11.052 4.994 12.626 1.00 94.00 124 THR A N 1
ATOM 983 C CA . THR A 1 124 ? -11.113 6.342 12.065 1.00 94.00 124 THR A CA 1
ATOM 984 C C . THR A 1 124 ? -10.090 6.528 10.942 1.00 94.00 124 THR A C 1
ATOM 986 O O . THR A 1 124 ? -9.034 5.893 10.952 1.00 94.00 124 THR A O 1
ATOM 989 N N . PRO A 1 125 ? -10.338 7.452 9.991 1.00 90.62 125 PRO A N 1
ATOM 990 C CA . PRO A 1 125 ? -9.334 7.811 8.988 1.00 90.62 125 PRO A CA 1
ATOM 991 C C . PRO A 1 125 ? -8.007 8.276 9.607 1.00 90.62 125 PRO A C 1
ATOM 993 O O . PRO A 1 125 ? -6.944 8.000 9.060 1.00 90.62 125 PRO A O 1
ATOM 996 N N . GLY A 1 126 ? -8.066 8.933 10.773 1.00 94.06 126 GLY A N 1
ATOM 997 C CA . GLY A 1 126 ? -6.883 9.388 11.502 1.00 94.06 126 GLY A CA 1
ATOM 998 C C . GLY A 1 126 ? -5.997 8.244 11.996 1.00 94.06 126 GLY A C 1
ATOM 999 O O . GLY A 1 126 ? -4.781 8.402 12.014 1.00 94.06 126 GLY A O 1
ATOM 1000 N N . ASP A 1 127 ? -6.572 7.083 12.321 1.00 95.44 127 ASP A N 1
ATOM 1001 C CA . ASP A 1 127 ? -5.805 5.917 12.776 1.00 95.44 127 ASP A CA 1
ATOM 1002 C C . ASP A 1 127 ? -4.959 5.328 11.639 1.00 95.44 127 ASP A C 1
ATOM 1004 O O . ASP A 1 127 ? -3.787 5.010 11.842 1.00 95.44 127 ASP A O 1
ATOM 1008 N N . LEU A 1 128 ? -5.522 5.239 10.425 1.00 93.31 128 LEU A N 1
ATOM 1009 C CA . LEU A 1 128 ? -4.779 4.827 9.227 1.00 93.31 128 LEU A CA 1
ATOM 1010 C C . LEU A 1 128 ? -3.687 5.838 8.871 1.00 93.31 128 LEU A C 1
ATOM 1012 O O . LEU A 1 128 ? -2.556 5.440 8.602 1.00 93.31 128 LEU A O 1
ATOM 1016 N N . SER A 1 129 ? -3.996 7.139 8.907 1.00 94.81 129 SER A N 1
ATOM 1017 C CA . SER A 1 129 ? -2.994 8.180 8.658 1.00 94.81 129 SER A CA 1
ATOM 1018 C C . SER A 1 129 ? -1.862 8.144 9.685 1.00 94.81 129 SER A C 1
ATOM 1020 O O . SER A 1 129 ? -0.700 8.282 9.313 1.00 94.81 129 SER A O 1
ATOM 1022 N N . GLN A 1 130 ? -2.166 7.925 10.968 1.00 95.81 130 GLN A N 1
ATOM 1023 C CA . GLN A 1 130 ? -1.142 7.791 12.004 1.00 95.81 130 GLN A CA 1
ATOM 1024 C C . GLN A 1 130 ? -0.288 6.537 11.804 1.00 95.81 130 GLN A C 1
ATOM 1026 O O . GLN A 1 130 ? 0.928 6.609 11.959 1.00 95.81 130 GLN A O 1
ATOM 1031 N N . ALA A 1 131 ? -0.895 5.406 11.433 1.00 94.94 131 ALA A N 1
ATOM 1032 C CA . ALA A 1 131 ? -0.157 4.188 11.111 1.00 94.94 131 ALA A CA 1
ATOM 1033 C C . ALA A 1 131 ? 0.797 4.401 9.925 1.00 94.94 131 ALA A C 1
ATOM 1035 O O . ALA A 1 131 ? 1.948 3.977 9.987 1.00 94.94 131 ALA A O 1
ATOM 1036 N N . GLN A 1 132 ? 0.352 5.125 8.894 1.00 95.62 132 GLN A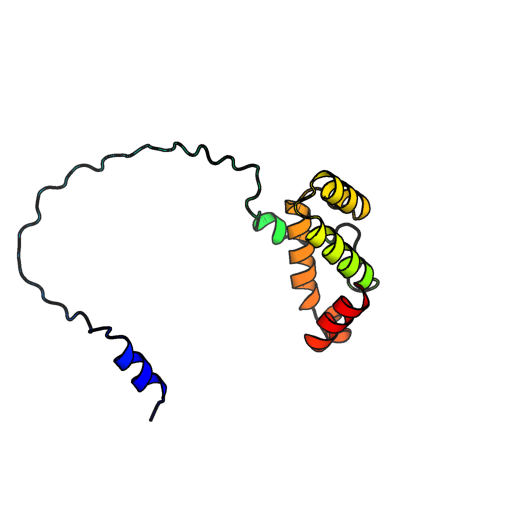 N 1
ATOM 1037 C CA . GLN A 1 132 ? 1.203 5.508 7.771 1.00 95.62 132 GLN A CA 1
ATOM 1038 C C . GLN A 1 132 ? 2.369 6.396 8.220 1.00 95.62 132 GLN A C 1
ATOM 1040 O O .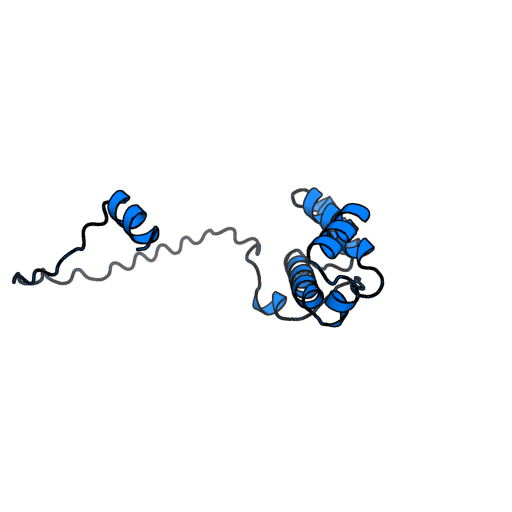 GLN A 1 132 ? 3.510 6.074 7.915 1.00 95.62 132 GLN A O 1
ATOM 1045 N N . MET A 1 133 ? 2.105 7.452 8.999 1.00 96.12 133 MET A N 1
ATOM 1046 C CA . MET A 1 133 ? 3.148 8.351 9.520 1.00 96.12 133 MET A CA 1
ATOM 1047 C C . MET A 1 133 ? 4.166 7.645 10.424 1.00 96.12 133 MET A C 1
ATOM 1049 O O . MET A 1 133 ? 5.314 8.060 10.486 1.00 96.12 133 MET A O 1
ATOM 1053 N N . ASN A 1 134 ? 3.764 6.602 11.150 1.00 95.38 134 ASN A N 1
ATOM 1054 C CA . ASN A 1 134 ? 4.680 5.849 12.006 1.00 95.38 134 ASN A CA 1
ATOM 1055 C C . ASN A 1 134 ? 5.592 4.898 11.211 1.00 95.38 134 ASN A C 1
ATOM 1057 O O . ASN A 1 134 ? 6.652 4.524 11.707 1.00 95.38 134 ASN A O 1
ATOM 1061 N N . ALA A 1 135 ? 5.169 4.483 10.015 1.00 93.12 135 ALA A N 1
ATOM 1062 C CA . ALA A 1 135 ? 5.882 3.520 9.179 1.00 93.12 135 ALA A CA 1
ATOM 1063 C C . ALA A 1 135 ? 6.907 4.167 8.225 1.00 93.12 135 ALA A C 1
ATOM 1065 O O . ALA A 1 135 ? 7.695 3.449 7.603 1.00 93.12 135 ALA A O 1
ATOM 1066 N N . THR A 1 136 ? 6.886 5.496 8.084 1.00 88.00 136 THR A N 1
ATOM 1067 C CA . THR A 1 136 ? 7.643 6.263 7.077 1.00 88.00 136 THR A CA 1
ATOM 1068 C C . THR A 1 136 ? 8.397 7.419 7.708 1.00 88.00 136 THR A C 1
ATOM 1070 O O . THR A 1 136 ? 9.611 7.543 7.440 1.00 88.00 136 THR A O 1
#

Radius of gyration: 25.5 Å; Cα contacts (8 Å, |Δi|>4): 92; chains: 1; bounding box: 54×47×60 Å

Sequence (136 aa):
MGLLDTILTALGLKKAQETFSDAPPPPAAAPVSDDDDDDDDDDDGEGRDYDLEARDDAASFDFDGDIERYFAAKFRIEQNWEDEDRRASLFAEHGIRNPQHWHQVEATFGRWSQSPAARAKYPTPGDLSQAQMNAT